Protein AF-A0A125PIM2-F1 (afdb_monomer_lite)

Structure (mmCIF, N/CA/C/O backbone):
data_AF-A0A125PIM2-F1
#
_entry.id   AF-A0A125PIM2-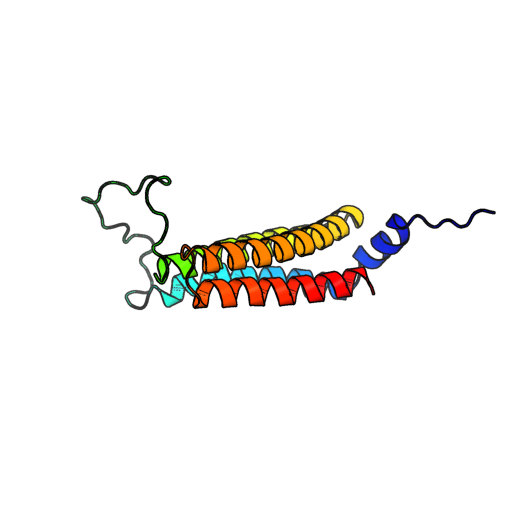F1
#
loop_
_atom_site.group_PDB
_atom_site.id
_atom_site.type_symbol
_atom_site.label_atom_id
_atom_site.label_alt_id
_atom_site.label_comp_id
_atom_site.label_asym_id
_atom_site.label_entity_id
_atom_site.label_seq_id
_atom_site.pdbx_PDB_in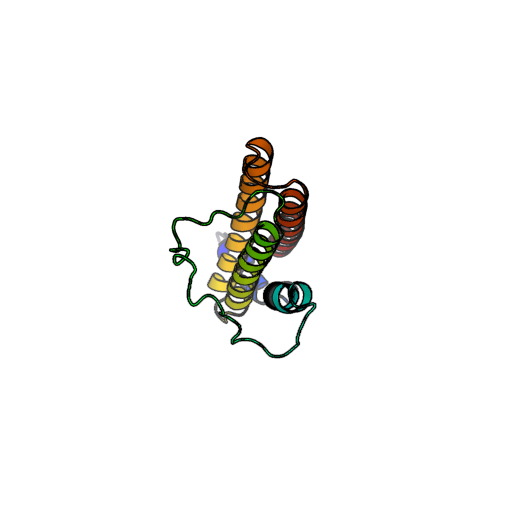s_code
_atom_site.Cartn_x
_atom_site.Cartn_y
_atom_site.Cartn_z
_atom_site.occupancy
_atom_site.B_iso_or_equiv
_atom_site.auth_seq_id
_atom_site.auth_comp_id
_atom_site.auth_asym_id
_atom_site.auth_atom_id
_atom_site.pdbx_PDB_model_num
ATOM 1 N N . MET A 1 1 ? 10.167 14.729 -40.362 1.00 38.62 1 MET A N 1
ATOM 2 C CA . MET A 1 1 ? 10.229 13.385 -39.749 1.00 38.62 1 MET A CA 1
ATOM 3 C C . MET A 1 1 ? 9.690 13.515 -38.336 1.00 38.62 1 MET A C 1
ATOM 5 O O . MET A 1 1 ? 10.303 14.183 -37.517 1.00 38.62 1 MET A O 1
ATOM 9 N N . SER A 1 2 ? 8.475 13.027 -38.103 1.00 40.09 2 SER A N 1
ATOM 10 C CA . SER A 1 2 ? 7.723 13.168 -36.854 1.00 40.09 2 SER A CA 1
ATOM 11 C C . SER A 1 2 ? 8.325 12.292 -35.755 1.00 40.09 2 SER A C 1
ATOM 13 O O . SER A 1 2 ? 7.973 11.123 -35.617 1.00 40.09 2 SER A O 1
ATOM 15 N N . GLY A 1 3 ? 9.247 12.865 -34.983 1.00 48.59 3 GLY A N 1
ATOM 16 C CA . GLY A 1 3 ? 9.760 12.294 -33.741 1.00 48.59 3 GLY A CA 1
ATOM 17 C C . GLY A 1 3 ? 8.752 12.456 -32.608 1.00 48.59 3 GLY A C 1
ATOM 18 O O . GLY A 1 3 ? 8.993 13.207 -31.672 1.00 48.59 3 GLY A O 1
ATOM 19 N N . LEU A 1 4 ? 7.610 11.778 -32.705 1.00 44.03 4 LEU A N 1
ATOM 20 C CA . LEU A 1 4 ? 6.790 11.484 -31.535 1.00 44.03 4 LEU A CA 1
ATOM 21 C C . LEU A 1 4 ? 7.274 10.137 -31.005 1.00 44.03 4 LEU A C 1
ATOM 23 O O . LEU A 1 4 ? 6.742 9.083 -31.354 1.00 44.03 4 LEU A O 1
ATOM 27 N N . SER A 1 5 ? 8.342 10.164 -30.207 1.00 48.66 5 SER A N 1
ATOM 28 C CA . SER A 1 5 ? 8.664 9.045 -29.329 1.00 48.66 5 SER A CA 1
ATOM 29 C C . SER A 1 5 ? 7.418 8.771 -28.491 1.00 48.66 5 SER A C 1
ATOM 31 O O . SER A 1 5 ? 6.954 9.633 -27.746 1.00 48.66 5 SER A O 1
ATOM 33 N N . SER A 1 6 ? 6.814 7.593 -28.672 1.00 44.91 6 SER A N 1
ATOM 34 C CA . SER A 1 6 ? 5.649 7.207 -27.877 1.00 44.91 6 SER A CA 1
ATOM 35 C C . SER A 1 6 ? 5.999 7.367 -26.394 1.00 44.91 6 SER A C 1
ATOM 37 O O . SER A 1 6 ? 7.051 6.866 -25.990 1.00 44.91 6 SER A O 1
ATOM 39 N N . PRO A 1 7 ? 5.147 8.003 -25.570 1.00 51.62 7 PRO A N 1
ATOM 40 C CA . PRO A 1 7 ? 5.365 8.124 -24.125 1.00 51.62 7 PRO A CA 1
ATOM 41 C C . PRO A 1 7 ? 5.696 6.772 -23.482 1.00 51.62 7 PRO A C 1
ATOM 43 O O . PRO A 1 7 ? 6.532 6.672 -22.591 1.00 51.62 7 PRO A O 1
ATOM 46 N N . SER A 1 8 ? 5.118 5.699 -24.025 1.00 50.94 8 SER A N 1
ATOM 47 C CA . SER A 1 8 ? 5.406 4.318 -23.653 1.00 50.94 8 SER A CA 1
ATOM 48 C C . SER A 1 8 ? 6.886 3.940 -23.776 1.00 50.94 8 SER A C 1
ATOM 50 O O . SER A 1 8 ? 7.373 3.201 -22.933 1.00 50.94 8 SER A O 1
ATOM 52 N N . ALA A 1 9 ? 7.625 4.442 -24.770 1.00 46.03 9 ALA A N 1
ATOM 53 C CA . ALA A 1 9 ? 9.034 4.109 -24.987 1.00 46.03 9 ALA A CA 1
ATOM 54 C C . ALA A 1 9 ? 9.969 4.775 -23.961 1.00 46.03 9 ALA A C 1
ATOM 56 O O . ALA A 1 9 ? 10.898 4.123 -23.489 1.00 46.03 9 ALA A O 1
ATOM 57 N N . LEU A 1 10 ? 9.690 6.023 -23.555 1.00 48.03 10 LEU A N 1
ATOM 58 C CA . LEU A 1 10 ? 10.431 6.684 -22.469 1.00 48.03 10 LEU A CA 1
ATOM 59 C C . LEU A 1 10 ? 10.207 5.973 -21.128 1.00 48.03 10 LEU A C 1
ATOM 61 O O . LEU A 1 10 ? 11.153 5.731 -20.387 1.00 48.03 10 LEU A O 1
ATOM 65 N N . ILE A 1 11 ? 8.964 5.578 -20.846 1.00 51.56 11 ILE A N 1
ATOM 66 C CA . ILE A 1 11 ? 8.614 4.915 -19.584 1.00 51.56 11 ILE A CA 1
ATOM 67 C C . ILE A 1 11 ? 9.162 3.467 -19.548 1.00 51.56 11 ILE A C 1
ATOM 69 O O . ILE A 1 11 ? 9.571 2.977 -18.500 1.00 51.56 11 ILE A O 1
ATOM 73 N N . THR A 1 12 ? 9.253 2.793 -20.702 1.00 50.72 12 THR A N 1
ATOM 74 C CA . THR A 1 12 ? 9.821 1.433 -20.829 1.00 50.72 12 THR A CA 1
ATOM 75 C C . THR A 1 12 ? 11.337 1.411 -20.596 1.00 50.72 12 THR A C 1
ATOM 77 O O . THR A 1 12 ? 11.836 0.473 -19.981 1.00 50.72 12 THR A O 1
ATOM 80 N N . ALA A 1 13 ? 12.079 2.437 -21.030 1.00 47.56 13 ALA A N 1
ATOM 81 C CA . ALA A 1 13 ? 13.524 2.525 -20.788 1.00 47.56 13 ALA A CA 1
ATOM 82 C C . ALA A 1 13 ? 13.862 2.677 -19.292 1.00 47.56 13 ALA A C 1
ATOM 84 O O . ALA A 1 13 ? 14.882 2.168 -18.832 1.00 47.56 13 ALA A O 1
ATOM 85 N N . ASN A 1 14 ? 12.975 3.316 -18.525 1.00 53.78 14 ASN A N 1
ATOM 86 C CA . ASN A 1 14 ? 13.153 3.532 -17.092 1.00 53.78 14 ASN A CA 1
ATOM 87 C C . ASN A 1 14 ? 12.740 2.323 -16.232 1.00 53.78 14 ASN A C 1
ATOM 89 O O . ASN A 1 14 ? 13.148 2.197 -15.082 1.00 53.78 14 ASN A O 1
ATOM 93 N N . ALA A 1 15 ? 11.985 1.383 -1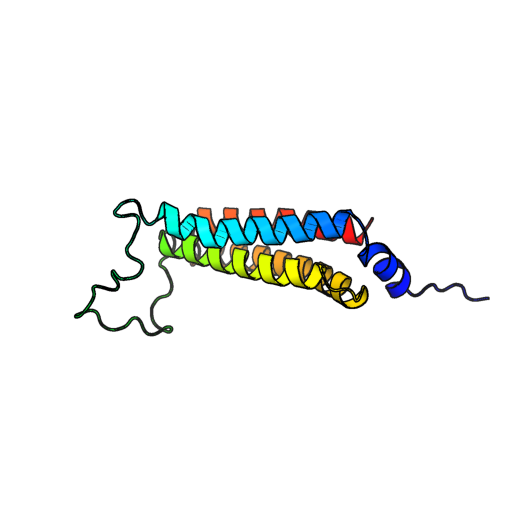6.808 1.00 51.81 15 ALA A N 1
ATOM 94 C CA . ALA A 1 15 ? 11.538 0.152 -16.156 1.00 51.81 15 ALA A CA 1
ATOM 95 C C . ALA A 1 15 ? 12.690 -0.761 -15.680 1.00 51.81 15 ALA A C 1
ATOM 97 O O . ALA A 1 15 ? 12.495 -1.588 -14.795 1.00 51.81 15 ALA A O 1
ATOM 98 N N . ALA A 1 16 ? 13.889 -0.606 -16.255 1.00 54.81 16 ALA A N 1
ATOM 99 C CA . ALA A 1 16 ? 15.101 -1.344 -15.891 1.00 54.81 16 ALA A CA 1
ATOM 100 C C . ALA A 1 16 ? 16.036 -0.556 -14.944 1.00 54.81 16 ALA A C 1
ATOM 102 O O . ALA A 1 16 ? 17.207 -0.908 -14.790 1.00 54.81 16 ALA A O 1
ATOM 103 N N . SER A 1 17 ? 15.547 0.529 -14.334 1.00 67.69 17 SER A N 1
ATOM 104 C CA . SER A 1 17 ? 16.342 1.422 -13.487 1.00 67.69 17 SER A CA 1
ATOM 105 C C . SER A 1 17 ? 16.668 0.819 -12.114 1.00 67.69 17 SER A C 1
ATOM 107 O O . SER A 1 17 ? 15.878 0.088 -11.508 1.00 67.69 17 SER A O 1
ATOM 109 N N . THR A 1 18 ? 17.838 1.175 -11.571 1.00 81.31 18 THR A N 1
ATOM 110 C CA . THR A 1 18 ? 18.271 0.827 -10.207 1.00 81.31 18 THR A CA 1
ATOM 111 C C . THR A 1 18 ? 17.239 1.242 -9.155 1.00 81.31 18 THR A C 1
ATOM 113 O O . THR A 1 18 ? 17.046 0.524 -8.174 1.00 81.31 18 THR A O 1
ATOM 116 N N . SER A 1 19 ? 16.538 2.362 -9.368 1.00 82.81 19 SER A N 1
ATOM 117 C CA . SER A 1 19 ? 15.505 2.861 -8.452 1.00 82.81 19 SER A CA 1
ATOM 118 C C . SER A 1 19 ? 14.338 1.882 -8.309 1.00 82.81 19 SER A C 1
ATOM 120 O O . SER A 1 19 ? 13.911 1.615 -7.189 1.00 82.81 19 SER A O 1
ATOM 122 N N . ILE A 1 20 ? 13.883 1.273 -9.409 1.00 84.81 20 ILE A N 1
ATOM 123 C CA . ILE A 1 20 ? 12.806 0.272 -9.406 1.00 84.81 20 ILE A CA 1
ATOM 124 C C . ILE A 1 20 ? 13.250 -1.008 -8.707 1.00 84.81 20 ILE A C 1
ATOM 126 O O . ILE A 1 20 ? 12.488 -1.576 -7.929 1.00 84.81 20 ILE A O 1
ATOM 130 N N . ASN A 1 21 ? 14.492 -1.443 -8.923 1.00 85.00 21 ASN A N 1
ATOM 131 C CA . ASN A 1 21 ? 15.026 -2.620 -8.238 1.00 85.00 21 ASN A CA 1
ATOM 132 C C . ASN A 1 21 ? 15.092 -2.420 -6.719 1.00 85.00 21 ASN A C 1
ATOM 134 O O . ASN A 1 21 ? 14.663 -3.294 -5.964 1.00 85.00 21 ASN A O 1
ATOM 138 N N . VAL A 1 22 ? 15.584 -1.263 -6.263 1.00 87.19 22 VAL A N 1
ATOM 139 C CA . VAL A 1 22 ? 15.604 -0.917 -4.832 1.00 87.19 22 VAL A CA 1
ATOM 140 C C . VAL A 1 22 ? 14.182 -0.817 -4.287 1.00 87.19 22 VAL A C 1
ATOM 142 O O . VAL A 1 22 ? 13.892 -1.373 -3.229 1.00 87.19 22 VAL A O 1
ATOM 145 N N . TYR A 1 23 ? 13.282 -0.173 -5.029 1.00 90.06 23 TYR A N 1
ATOM 146 C CA . TYR A 1 23 ? 11.885 -0.014 -4.644 1.00 90.06 23 TYR A CA 1
ATOM 147 C C . TYR A 1 23 ? 11.155 -1.350 -4.489 1.00 90.06 23 TYR A C 1
ATOM 149 O O . TYR A 1 23 ? 10.513 -1.601 -3.471 1.00 90.06 23 TYR A O 1
ATOM 157 N N . SER A 1 24 ? 11.317 -2.240 -5.466 1.00 90.38 24 SER A N 1
ATOM 158 C CA . SER A 1 24 ? 10.773 -3.596 -5.458 1.00 90.38 24 SER A CA 1
ATOM 159 C C . SER A 1 24 ? 11.272 -4.398 -4.254 1.00 90.38 24 SER A C 1
ATOM 161 O O . SER A 1 24 ? 10.477 -5.024 -3.550 1.00 90.38 24 SER A O 1
ATOM 163 N N . ILE A 1 25 ? 12.580 -4.358 -3.976 1.00 89.69 25 ILE A N 1
ATOM 164 C CA . ILE A 1 25 ? 13.161 -5.059 -2.824 1.00 89.69 25 ILE A CA 1
ATOM 165 C C . ILE A 1 25 ? 12.632 -4.472 -1.516 1.00 89.69 25 ILE A C 1
ATOM 167 O O . ILE A 1 25 ? 12.287 -5.233 -0.615 1.00 89.69 25 ILE A O 1
ATOM 171 N N . ALA A 1 26 ? 12.524 -3.145 -1.413 1.00 90.19 26 ALA A N 1
ATOM 172 C CA . ALA A 1 26 ? 11.972 -2.484 -0.236 1.00 90.19 26 ALA A CA 1
ATOM 173 C C . ALA A 1 26 ? 10.515 -2.903 0.013 1.00 90.19 26 ALA A C 1
ATOM 175 O O . ALA A 1 26 ? 10.177 -3.269 1.136 1.00 90.19 26 ALA A O 1
ATOM 176 N N . LYS A 1 27 ? 9.680 -2.938 -1.032 1.00 91.56 27 LYS A N 1
ATOM 177 C CA . LYS A 1 27 ? 8.292 -3.423 -0.978 1.00 91.56 27 LYS A CA 1
ATOM 178 C C . LYS A 1 27 ? 8.205 -4.875 -0.502 1.00 91.56 27 LYS A C 1
ATOM 180 O O . LYS A 1 27 ? 7.471 -5.173 0.436 1.00 91.56 27 LYS A O 1
ATOM 185 N N . ILE A 1 28 ? 9.002 -5.773 -1.087 1.00 90.50 28 ILE A N 1
ATOM 186 C CA . ILE A 1 28 ? 9.038 -7.185 -0.676 1.00 90.50 28 ILE A CA 1
ATOM 187 C C . ILE A 1 28 ? 9.515 -7.313 0.775 1.00 90.50 28 ILE A C 1
ATOM 189 O O . ILE A 1 28 ? 8.902 -8.033 1.558 1.00 90.50 28 ILE A O 1
ATOM 193 N N . GLY A 1 29 ? 10.585 -6.613 1.153 1.00 88.12 29 GLY A N 1
ATOM 194 C CA . GLY A 1 29 ? 11.153 -6.664 2.500 1.00 88.12 29 GLY A CA 1
ATOM 195 C C . GLY A 1 29 ? 10.193 -6.139 3.567 1.00 88.12 29 GLY A C 1
ATOM 196 O O . GLY A 1 29 ? 9.980 -6.805 4.580 1.00 88.12 29 GLY A O 1
ATOM 197 N N . LEU A 1 30 ? 9.568 -4.984 3.323 1.00 86.88 30 LEU A N 1
ATOM 198 C CA . LEU A 1 30 ? 8.583 -4.392 4.228 1.00 86.88 30 LEU A CA 1
ATOM 199 C C . LEU A 1 30 ? 7.309 -5.233 4.309 1.00 86.88 30 LEU A C 1
ATOM 201 O O . LEU A 1 30 ? 6.794 -5.440 5.406 1.00 86.88 30 LEU A O 1
ATOM 205 N N . GLY A 1 31 ? 6.842 -5.796 3.194 1.00 85.81 31 GLY A N 1
ATOM 206 C CA . GLY A 1 31 ? 5.711 -6.714 3.219 1.00 85.81 31 GLY A CA 1
ATOM 207 C C . GLY A 1 31 ? 6.032 -8.023 3.951 1.00 85.81 31 GLY A C 1
ATOM 208 O O . GLY A 1 31 ? 5.242 -8.486 4.769 1.00 85.81 31 GLY A O 1
ATOM 209 N N . LEU A 1 32 ? 7.223 -8.601 3.778 1.00 86.25 32 LEU A N 1
ATOM 210 C CA . LEU A 1 32 ? 7.631 -9.772 4.565 1.00 86.25 32 LEU A CA 1
ATOM 211 C C . LEU A 1 32 ? 7.692 -9.443 6.060 1.00 86.25 32 LEU A C 1
ATOM 213 O O . LEU A 1 32 ? 7.181 -10.211 6.875 1.00 86.25 32 LEU A O 1
ATOM 217 N N . ALA A 1 33 ? 8.239 -8.282 6.425 1.00 83.25 33 ALA A N 1
ATOM 218 C CA . ALA A 1 33 ? 8.223 -7.811 7.804 1.00 83.25 33 ALA A CA 1
ATOM 219 C C . ALA A 1 33 ? 6.783 -7.655 8.328 1.00 83.25 33 ALA A C 1
ATOM 221 O O . ALA A 1 33 ? 6.472 -8.159 9.404 1.00 83.25 33 ALA A O 1
ATOM 222 N N . GLY A 1 34 ? 5.877 -7.052 7.557 1.00 80.38 34 GLY A N 1
ATOM 223 C CA . GLY A 1 34 ? 4.469 -6.887 7.928 1.00 80.38 34 GLY A CA 1
ATOM 224 C C . GLY A 1 34 ? 3.688 -8.203 8.048 1.00 80.38 34 GLY A C 1
ATOM 225 O O . GLY A 1 34 ? 2.798 -8.311 8.886 1.00 80.38 34 GLY A O 1
ATOM 226 N N . LEU A 1 35 ? 4.032 -9.244 7.286 1.00 81.62 35 LEU A N 1
ATOM 227 C CA . LEU A 1 35 ? 3.427 -10.571 7.459 1.00 81.62 35 LEU A CA 1
ATOM 228 C C . LEU A 1 35 ? 3.956 -11.301 8.699 1.00 81.62 35 LEU A C 1
ATOM 230 O O . LEU A 1 35 ? 3.203 -12.016 9.364 1.00 81.62 35 LEU A O 1
ATOM 234 N N . LEU A 1 36 ? 5.244 -11.133 9.002 1.00 76.56 36 LEU A N 1
ATOM 235 C CA . LEU A 1 36 ? 5.926 -11.876 10.058 1.00 76.56 36 LEU A CA 1
ATOM 236 C C . LEU A 1 36 ? 5.777 -11.217 11.433 1.00 76.56 36 LEU A C 1
ATOM 238 O O . LEU A 1 36 ? 5.482 -11.909 12.404 1.00 76.56 36 LEU A O 1
ATOM 242 N N . ILE A 1 37 ? 5.923 -9.894 11.538 1.00 71.88 37 ILE A N 1
ATOM 243 C CA . ILE A 1 37 ? 5.936 -9.166 12.818 1.00 71.88 37 ILE A CA 1
ATOM 244 C C . ILE A 1 37 ? 4.661 -9.405 13.638 1.00 71.88 37 ILE A C 1
ATOM 246 O O . ILE A 1 37 ? 4.804 -9.793 14.799 1.00 71.88 37 ILE A O 1
ATOM 250 N N . PRO A 1 38 ? 3.432 -9.283 13.090 1.00 63.94 38 PRO A N 1
ATOM 251 C CA . PRO A 1 38 ? 2.220 -9.555 13.856 1.00 63.94 38 PRO A CA 1
ATOM 252 C C . PRO A 1 38 ? 2.172 -10.981 14.409 1.00 63.94 38 PRO A C 1
ATOM 254 O O . PRO A 1 38 ? 1.608 -11.192 15.472 1.00 63.94 38 PRO A O 1
ATOM 257 N N . ALA A 1 39 ? 2.777 -11.965 13.733 1.00 61.22 39 ALA A N 1
ATOM 258 C CA . ALA A 1 39 ? 2.831 -13.341 14.230 1.00 61.22 39 ALA A CA 1
ATOM 259 C C . ALA A 1 39 ? 3.759 -13.503 15.451 1.00 61.22 39 ALA A C 1
ATOM 261 O O . ALA A 1 39 ? 3.545 -14.406 16.260 1.00 61.22 39 ALA A O 1
ATOM 262 N N . PHE A 1 40 ? 4.755 -12.627 15.617 1.00 57.75 40 PHE A N 1
ATOM 263 C CA . PHE A 1 40 ? 5.674 -12.641 16.759 1.00 57.75 40 PHE A CA 1
ATOM 264 C C . PHE A 1 40 ? 5.246 -11.692 17.886 1.00 57.75 40 PHE A C 1
ATOM 266 O O . PHE A 1 40 ? 5.462 -12.011 19.052 1.00 57.75 40 PHE A O 1
ATOM 273 N N . THR A 1 41 ? 4.595 -10.567 17.579 1.00 55.06 41 THR A N 1
ATOM 274 C CA . THR A 1 41 ? 4.163 -9.583 18.589 1.00 55.06 41 THR A CA 1
ATOM 275 C C . THR A 1 41 ? 2.845 -9.942 19.271 1.00 55.06 41 THR A C 1
ATOM 277 O O . THR A 1 41 ? 2.643 -9.559 20.419 1.00 55.06 41 THR A O 1
ATOM 280 N N . THR A 1 42 ? 1.965 -10.727 18.634 1.00 51.09 42 THR A N 1
ATOM 281 C CA . THR A 1 42 ? 0.758 -11.264 19.297 1.00 51.09 42 THR A CA 1
ATOM 282 C C . THR A 1 42 ? 1.029 -12.536 20.105 1.00 51.09 42 THR A C 1
ATOM 284 O O . THR A 1 42 ? 0.117 -13.073 20.731 1.00 51.09 42 THR A O 1
ATOM 287 N N . THR A 1 43 ? 2.268 -13.038 20.094 1.00 45.91 43 THR A N 1
ATOM 288 C CA . THR A 1 43 ? 2.653 -14.337 20.665 1.00 45.91 43 THR A CA 1
ATOM 289 C C . THR A 1 43 ? 3.613 -14.152 21.841 1.00 45.91 43 THR A C 1
ATOM 291 O O . THR A 1 43 ? 4.667 -14.773 21.917 1.00 45.91 43 THR A O 1
ATOM 294 N N . THR A 1 44 ? 3.251 -13.313 22.814 1.00 43.69 44 THR A N 1
ATOM 295 C CA . THR A 1 44 ? 4.029 -13.146 24.063 1.00 43.69 44 THR A CA 1
ATOM 296 C C . THR A 1 44 ? 3.853 -14.320 25.042 1.00 43.69 44 THR A C 1
ATOM 298 O O . T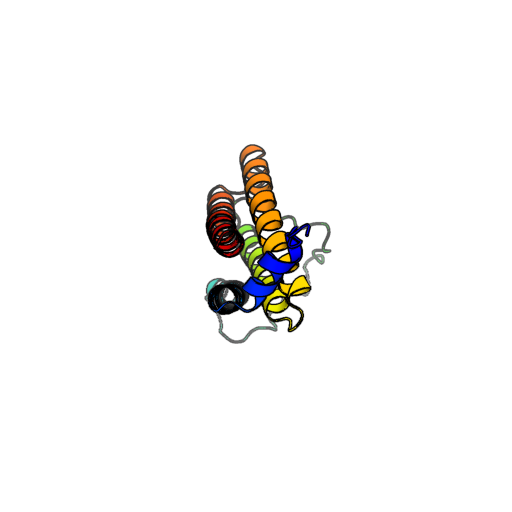HR A 1 44 ? 4.312 -14.269 26.178 1.00 43.69 44 THR A O 1
ATOM 301 N N . SER A 1 45 ? 3.216 -15.421 24.630 1.00 41.44 45 SER A N 1
ATOM 302 C CA . SER A 1 45 ? 3.231 -16.672 25.391 1.00 41.44 45 SER A CA 1
ATOM 303 C C . SER A 1 45 ? 3.331 -17.883 24.458 1.00 41.44 45 SER A C 1
ATOM 305 O O . SER A 1 45 ? 2.371 -18.290 23.814 1.00 41.44 45 SER A O 1
ATOM 307 N N . THR A 1 46 ? 4.516 -18.496 24.449 1.00 43.84 46 THR A N 1
ATOM 308 C CA . THR A 1 46 ? 4.907 -19.768 23.803 1.00 43.84 46 THR A CA 1
ATOM 309 C C . THR A 1 46 ? 5.350 -19.701 22.322 1.00 43.84 46 THR A C 1
ATOM 311 O O . THR A 1 46 ? 4.526 -19.522 21.430 1.00 43.84 46 THR A O 1
ATOM 314 N N . PRO A 1 47 ? 6.649 -19.933 22.021 1.00 41.19 47 PRO A N 1
ATOM 315 C CA . PRO A 1 47 ? 7.220 -19.752 20.680 1.00 41.19 47 PRO A CA 1
ATOM 316 C C . PRO A 1 47 ? 6.917 -20.881 19.674 1.00 41.19 47 PRO A C 1
ATOM 318 O O . PRO A 1 47 ? 7.359 -20.807 18.535 1.00 41.19 47 PRO A O 1
ATOM 321 N N . PHE A 1 48 ? 6.149 -21.917 20.033 1.00 43.78 48 PHE A N 1
ATOM 322 C CA . PHE A 1 48 ? 5.848 -23.038 19.129 1.00 43.78 48 PHE A CA 1
ATOM 323 C C . PHE A 1 48 ? 4.439 -23.601 19.340 1.00 43.78 48 PHE A C 1
ATOM 325 O O . PHE A 1 48 ? 4.265 -24.740 19.767 1.00 43.78 48 PHE A O 1
ATOM 332 N N . LYS A 1 49 ? 3.403 -22.820 19.014 1.00 39.06 49 LYS A N 1
ATOM 333 C CA . LYS A 1 49 ? 2.055 -23.366 18.792 1.00 39.06 49 LYS A CA 1
ATOM 334 C C . LYS A 1 49 ? 1.386 -22.743 17.568 1.00 39.06 49 LYS A C 1
ATOM 336 O O . LYS A 1 49 ? 0.362 -22.082 17.675 1.00 39.06 49 LYS A O 1
ATOM 341 N N . PHE A 1 50 ? 1.843 -23.140 16.381 1.00 46.50 50 PHE A N 1
ATOM 342 C CA . PHE A 1 50 ? 0.980 -23.160 15.187 1.00 46.50 50 PHE A CA 1
ATOM 343 C C . PHE A 1 50 ? -0.237 -24.113 15.340 1.00 46.50 50 PHE A C 1
ATOM 345 O O . PHE A 1 50 ? -1.071 -24.209 14.443 1.00 46.50 50 PHE A O 1
ATOM 352 N N . ALA A 1 51 ? -0.379 -24.793 16.488 1.00 42.66 51 ALA A N 1
ATOM 353 C CA . ALA A 1 51 ? -1.420 -25.777 16.780 1.00 42.66 51 ALA A CA 1
ATOM 354 C C . ALA A 1 51 ? -2.213 -25.509 18.080 1.00 42.66 51 ALA A C 1
ATOM 356 O O . ALA A 1 51 ? -2.775 -26.434 18.655 1.00 42.66 51 ALA A O 1
ATOM 357 N N . ALA A 1 52 ? -2.324 -24.258 18.542 1.00 44.12 52 ALA A N 1
ATOM 358 C CA . ALA A 1 52 ? -3.333 -23.885 19.543 1.00 44.12 52 ALA A CA 1
ATOM 359 C C . ALA A 1 52 ? -4.575 -23.272 18.882 1.00 44.12 52 ALA A C 1
ATOM 361 O O . ALA A 1 52 ? -5.132 -22.287 19.353 1.00 44.12 52 ALA A O 1
ATOM 362 N N . ARG A 1 53 ? -5.083 -23.926 17.830 1.00 47.72 53 ARG A N 1
ATOM 363 C CA . ARG A 1 53 ? -6.498 -23.833 17.433 1.00 47.72 53 ARG A CA 1
ATOM 364 C C . ARG A 1 53 ? -7.342 -24.607 18.465 1.00 47.72 53 ARG A C 1
ATOM 366 O O . ARG A 1 53 ? -8.099 -25.513 18.145 1.00 47.72 53 ARG A O 1
ATOM 373 N N . GLY A 1 54 ? -7.127 -24.297 19.741 1.00 42.69 54 GLY A N 1
ATOM 374 C CA . GLY A 1 54 ? -7.809 -24.869 20.888 1.00 42.69 54 GLY A CA 1
ATOM 375 C C . GLY A 1 54 ? -9.123 -24.148 21.111 1.00 42.69 54 GLY A C 1
ATOM 376 O O . GLY A 1 54 ? -9.274 -23.444 22.098 1.00 42.69 54 GLY A O 1
ATOM 377 N N . GLN A 1 55 ? -10.072 -24.327 20.196 1.00 41.22 55 GLN A N 1
ATOM 378 C CA . GLN A 1 55 ? -11.482 -24.107 20.492 1.00 41.22 55 GLN A CA 1
ATOM 379 C C . GLN A 1 55 ? -12.294 -25.249 19.881 1.00 41.22 55 GLN A C 1
ATOM 381 O O . GLN A 1 55 ? -12.988 -25.097 18.884 1.00 41.22 55 GLN A O 1
ATOM 386 N N . PHE A 1 56 ? -12.252 -26.405 20.548 1.00 47.34 56 PHE A N 1
ATOM 387 C CA . PHE A 1 56 ? -13.222 -27.491 20.361 1.00 47.34 56 PHE A CA 1
ATOM 388 C C . PHE A 1 56 ? -14.654 -27.117 20.813 1.00 47.34 56 PHE A C 1
ATOM 390 O O . PHE A 1 56 ? -15.533 -27.970 20.792 1.00 47.34 56 PHE A O 1
ATOM 397 N N . LYS A 1 57 ? -14.920 -25.855 21.189 1.00 46.09 57 LYS A N 1
ATOM 398 C CA . LYS A 1 57 ? -16.259 -25.300 21.459 1.00 46.09 57 LYS A CA 1
ATOM 399 C C . LYS A 1 57 ? -16.333 -23.784 21.214 1.00 46.09 57 LYS A C 1
ATOM 401 O O . LYS A 1 57 ? -16.736 -23.034 22.094 1.00 46.09 57 LYS A O 1
ATOM 406 N N . ALA A 1 58 ? -15.954 -23.314 20.032 1.00 49.12 58 ALA A N 1
ATOM 407 C CA . ALA A 1 58 ? -16.395 -21.997 19.584 1.00 49.12 58 ALA A CA 1
ATOM 408 C C . ALA A 1 58 ? -17.053 -22.156 18.226 1.00 49.12 58 ALA A C 1
ATOM 410 O O . ALA A 1 58 ? -16.482 -22.761 17.317 1.00 49.12 58 ALA A O 1
ATOM 411 N N . SER A 1 59 ? -18.283 -21.663 18.118 1.00 44.81 59 SER A N 1
ATOM 412 C CA . SER A 1 59 ? -18.965 -21.445 16.850 1.00 44.81 59 SER A CA 1
ATOM 413 C C . SER A 1 59 ? -17.960 -20.877 15.856 1.00 44.81 59 SER A C 1
ATOM 415 O O . SER A 1 59 ? -17.390 -19.814 16.102 1.00 44.81 59 SER A O 1
ATOM 417 N N . LYS A 1 60 ? -17.689 -21.635 14.790 1.00 43.78 60 LYS A N 1
ATOM 418 C CA . LYS A 1 60 ? -16.770 -21.258 13.715 1.00 43.78 60 LYS A CA 1
ATOM 419 C C . LYS A 1 60 ? -17.004 -19.780 13.378 1.00 43.78 60 LYS A C 1
ATOM 421 O O . LYS A 1 60 ? -18.133 -19.468 12.998 1.00 43.78 60 LYS A O 1
ATOM 426 N N . PRO A 1 61 ? -16.008 -18.881 13.467 1.00 47.28 61 PRO A N 1
ATOM 427 C CA . PRO A 1 61 ? -16.128 -17.621 12.769 1.00 47.28 61 PRO A CA 1
ATOM 428 C C . PRO A 1 61 ? -16.048 -17.988 11.289 1.00 47.28 61 PRO A C 1
ATOM 430 O O . PRO A 1 61 ? -14.980 -18.221 10.724 1.00 47.28 61 PRO A O 1
ATOM 433 N N . THR A 1 62 ? -17.212 -18.183 10.678 1.00 48.25 62 THR A N 1
ATOM 434 C CA . THR A 1 62 ? -17.352 -18.139 9.230 1.00 48.25 62 THR A CA 1
ATOM 435 C C . THR A 1 62 ? -16.788 -16.804 8.763 1.00 48.25 62 THR A C 1
ATOM 437 O O . THR A 1 62 ? -17.005 -15.787 9.419 1.00 48.25 62 THR A O 1
ATOM 440 N N . ALA A 1 63 ? -16.081 -16.797 7.633 1.00 49.84 63 ALA A N 1
ATOM 441 C CA . ALA A 1 63 ? -15.431 -15.615 7.057 1.00 49.84 63 ALA A CA 1
ATO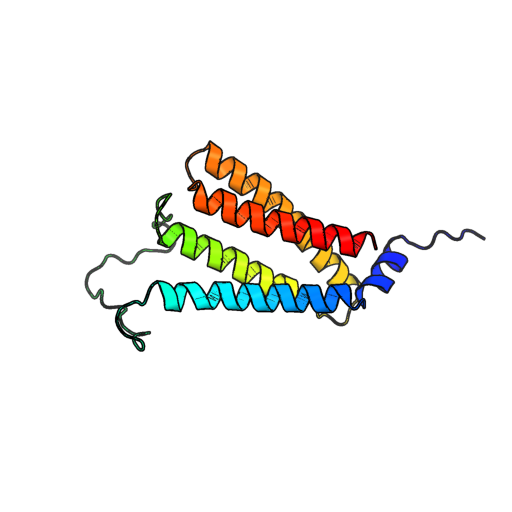M 442 C C . ALA A 1 63 ? -16.354 -14.381 6.881 1.00 49.84 63 ALA A C 1
ATOM 444 O O . ALA A 1 63 ? -15.860 -13.290 6.632 1.00 49.84 63 ALA A O 1
ATOM 445 N N . ASN A 1 64 ? -17.670 -14.543 7.064 1.00 43.91 64 ASN A N 1
ATOM 446 C CA . ASN A 1 64 ? -18.699 -13.517 6.913 1.00 43.91 64 ASN A CA 1
ATOM 447 C C . ASN A 1 64 ? -19.161 -12.826 8.216 1.00 43.91 64 ASN A C 1
ATOM 449 O O . ASN A 1 64 ? -20.045 -11.983 8.134 1.00 43.91 64 ASN A O 1
ATOM 453 N N . THR A 1 65 ? -18.643 -13.160 9.409 1.00 46.50 65 THR A N 1
ATOM 454 C CA . THR A 1 65 ? -19.201 -12.626 10.682 1.00 46.50 65 THR A CA 1
ATOM 455 C C . THR A 1 65 ? -18.198 -11.963 11.629 1.00 46.50 65 THR A C 1
ATOM 457 O O . THR A 1 65 ? -18.544 -11.696 12.774 1.00 46.50 65 THR A O 1
ATOM 460 N N . ALA A 1 66 ? -16.962 -11.698 11.203 1.00 56.16 66 ALA A N 1
ATOM 461 C CA . ALA A 1 66 ? -15.944 -11.102 12.072 1.00 56.16 66 ALA A CA 1
ATOM 462 C C . ALA A 1 66 ? -15.239 -9.931 11.384 1.00 56.16 66 ALA A C 1
ATOM 464 O O . ALA A 1 66 ? -14.059 -10.013 11.050 1.00 56.16 66 ALA A O 1
ATOM 465 N N . THR A 1 67 ? -15.962 -8.833 11.170 1.00 60.22 67 THR A N 1
ATOM 466 C CA . THR A 1 67 ? -15.307 -7.537 10.966 1.00 60.22 67 THR A CA 1
ATOM 467 C C . THR A 1 67 ? -14.577 -7.201 12.270 1.00 60.22 67 THR A C 1
ATOM 469 O O . THR A 1 67 ? -15.226 -7.207 13.322 1.00 60.22 67 THR A O 1
ATOM 472 N N . PRO A 1 68 ? -13.249 -6.978 12.264 1.00 65.44 68 PRO A N 1
ATOM 473 C CA . PRO A 1 68 ? -12.544 -6.562 13.467 1.00 65.44 68 PRO A CA 1
ATOM 474 C C . PRO A 1 68 ? -13.188 -5.294 14.023 1.00 65.44 68 PRO A C 1
ATOM 476 O O . PRO A 1 68 ? -13.506 -4.381 13.265 1.00 65.44 68 PRO A O 1
ATOM 479 N N . ALA A 1 69 ? -13.392 -5.236 15.338 1.00 75.56 69 ALA A N 1
ATOM 480 C CA . ALA A 1 69 ? -13.865 -4.007 15.959 1.00 75.56 69 ALA A CA 1
ATOM 481 C C . ALA A 1 69 ? -12.810 -2.902 15.777 1.00 75.56 69 ALA A C 1
ATOM 483 O O . ALA A 1 69 ? -11.612 -3.170 15.922 1.00 75.56 69 ALA A O 1
ATOM 484 N N . SER A 1 70 ? -13.253 -1.678 15.487 1.00 74.88 70 SER A N 1
ATOM 485 C CA . SER A 1 70 ? -12.376 -0.504 15.434 1.00 74.88 70 SER A CA 1
ATOM 486 C C . SER A 1 70 ? -11.621 -0.341 16.762 1.00 74.88 70 SER A C 1
ATOM 488 O O . SER A 1 70 ? -12.189 -0.515 17.842 1.00 74.88 70 SER A O 1
ATOM 490 N N . GLY A 1 71 ? -10.317 -0.091 16.680 1.00 73.31 71 GLY A N 1
ATOM 491 C CA . GLY A 1 71 ? -9.379 0.021 17.799 1.00 73.31 71 GLY A CA 1
ATOM 492 C C . GLY A 1 71 ? -8.859 -1.319 18.327 1.00 73.31 71 GLY A C 1
ATOM 493 O O . GLY A 1 71 ? -8.051 -1.346 19.255 1.00 73.31 71 GLY A O 1
ATOM 494 N N . SER A 1 72 ? -9.305 -2.451 17.771 1.00 76.94 72 SER A N 1
ATOM 495 C CA . SER A 1 72 ? -8.857 -3.768 18.233 1.00 76.94 72 SER A CA 1
ATOM 496 C C . SER A 1 72 ? -7.465 -4.131 17.695 1.00 76.94 72 SER A C 1
ATOM 498 O O . SER A 1 72 ? -7.142 -3.826 16.546 1.00 76.94 72 SER A O 1
ATOM 500 N N . PRO A 1 73 ? -6.657 -4.911 18.439 1.00 74.75 73 PRO A N 1
ATOM 501 C CA . PRO A 1 73 ? -5.410 -5.473 17.906 1.00 74.75 73 PRO A CA 1
ATOM 502 C C . PRO A 1 73 ? -5.612 -6.317 16.635 1.00 74.75 73 PRO A C 1
ATOM 504 O O . PRO A 1 73 ? -4.703 -6.458 15.821 1.00 74.75 73 PRO A O 1
ATOM 507 N N . SER A 1 74 ? -6.807 -6.891 16.451 1.00 78.62 74 SER A N 1
ATOM 508 C CA . SER A 1 74 ? -7.176 -7.629 15.239 1.00 78.62 74 SER A CA 1
ATOM 509 C C . SER A 1 74 ? -7.375 -6.739 14.011 1.00 78.62 74 SER A C 1
ATOM 511 O O . SER A 1 74 ? -7.108 -7.201 12.905 1.00 78.62 74 SER A O 1
ATOM 513 N N . GLU A 1 75 ? -7.822 -5.494 14.186 1.00 81.38 75 GLU A N 1
ATOM 514 C CA . GLU A 1 75 ? -7.981 -4.520 13.100 1.00 81.38 75 GLU A CA 1
ATOM 515 C C . GLU A 1 75 ? -6.613 -4.142 12.528 1.00 81.38 75 GLU A C 1
ATOM 517 O O . GLU A 1 75 ? -6.365 -4.334 11.338 1.00 81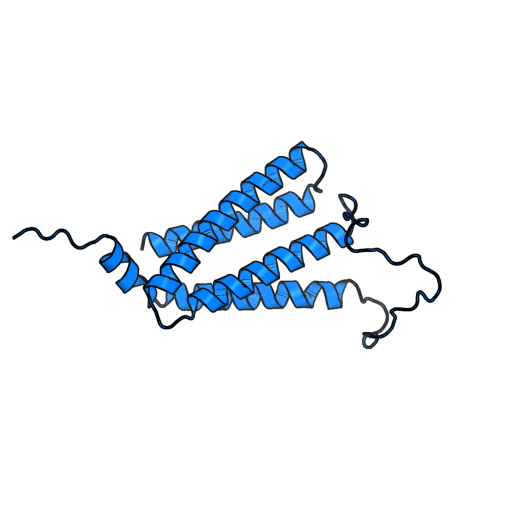.38 75 GLU A O 1
ATOM 522 N N . SER A 1 76 ? -5.693 -3.702 13.390 1.00 77.50 76 SER A N 1
ATOM 523 C CA . SER A 1 76 ? -4.346 -3.302 12.979 1.00 77.50 76 SER A CA 1
ATOM 524 C C . SER A 1 76 ? -3.547 -4.480 12.419 1.00 77.50 76 SER A C 1
ATOM 526 O O . SER A 1 76 ? -2.892 -4.345 11.387 1.00 77.50 76 SER A O 1
ATOM 528 N N . ALA A 1 77 ? -3.654 -5.672 13.017 1.00 79.88 77 ALA A N 1
ATOM 529 C CA . ALA A 1 77 ? -3.006 -6.871 12.487 1.00 79.88 77 ALA A CA 1
ATOM 530 C C . ALA A 1 77 ? -3.549 -7.279 11.106 1.00 79.88 77 ALA A C 1
ATOM 532 O O . ALA A 1 77 ? -2.776 -7.725 10.254 1.00 79.88 77 ALA A O 1
ATOM 533 N N . LEU A 1 78 ? -4.860 -7.143 10.867 1.00 82.75 78 LEU A N 1
ATOM 534 C CA . LEU A 1 78 ? -5.449 -7.408 9.554 1.00 82.75 78 LEU A CA 1
ATOM 535 C C . LEU A 1 78 ? -5.001 -6.359 8.530 1.00 82.75 78 LEU A C 1
ATOM 537 O O . LEU A 1 78 ? -4.565 -6.736 7.443 1.00 82.75 78 LEU A O 1
ATOM 541 N N . ALA A 1 79 ? -5.044 -5.076 8.891 1.00 83.81 79 ALA A N 1
ATOM 542 C CA . ALA A 1 79 ? -4.602 -3.978 8.037 1.00 83.81 79 ALA A CA 1
ATOM 543 C C . ALA A 1 79 ? -3.135 -4.152 7.614 1.00 83.81 79 ALA A C 1
ATOM 545 O O . ALA A 1 79 ? -2.832 -4.139 6.422 1.00 83.81 79 ALA A O 1
ATOM 546 N N . VAL A 1 80 ? -2.241 -4.431 8.570 1.00 84.50 80 VAL A N 1
ATOM 547 C CA . VAL A 1 80 ? -0.817 -4.677 8.296 1.00 84.50 80 VAL A CA 1
ATOM 548 C C . VAL A 1 80 ? -0.632 -5.867 7.353 1.00 84.50 80 VAL A C 1
ATOM 550 O O . VAL A 1 80 ? 0.148 -5.769 6.411 1.00 84.50 80 VAL A O 1
ATOM 553 N N . ARG A 1 81 ? -1.361 -6.977 7.543 1.00 85.19 81 ARG A N 1
ATOM 554 C CA . ARG A 1 81 ? -1.254 -8.155 6.660 1.00 85.19 81 ARG A CA 1
ATOM 555 C C . ARG A 1 81 ? -1.734 -7.882 5.238 1.00 85.19 81 ARG A C 1
ATOM 557 O O . ARG A 1 81 ? -1.131 -8.397 4.300 1.00 85.19 81 ARG A O 1
ATOM 564 N N . LEU A 1 82 ? -2.808 -7.111 5.074 1.00 87.62 82 LEU A N 1
ATOM 565 C CA . LEU A 1 82 ? -3.350 -6.774 3.757 1.00 87.62 82 LEU A CA 1
ATOM 566 C C . LEU A 1 82 ? -2.409 -5.837 2.992 1.00 87.62 82 LEU A C 1
ATOM 568 O O . LEU A 1 82 ? -2.071 -6.137 1.846 1.00 87.62 82 LEU A O 1
ATOM 572 N N . VAL A 1 83 ? -1.913 -4.781 3.647 1.00 88.81 83 VAL A N 1
ATOM 573 C CA . VAL A 1 83 ? -0.902 -3.873 3.072 1.00 88.81 83 VAL A CA 1
ATOM 574 C C . VAL A 1 83 ? 0.365 -4.650 2.712 1.00 88.81 83 VAL A C 1
ATOM 576 O O . VAL A 1 83 ? 0.873 -4.539 1.599 1.00 88.81 83 VAL A O 1
ATOM 579 N N . ALA A 1 84 ? 0.825 -5.523 3.608 1.00 87.69 84 ALA A N 1
ATOM 580 C CA . ALA A 1 84 ? 2.005 -6.350 3.400 1.00 87.69 84 ALA A CA 1
ATOM 581 C C . ALA A 1 84 ? 1.878 -7.330 2.223 1.00 87.69 84 ALA A C 1
ATOM 583 O O . ALA A 1 84 ? 2.801 -7.461 1.418 1.00 87.69 84 ALA A O 1
ATOM 584 N N . ALA A 1 85 ? 0.739 -8.019 2.105 1.00 89.19 85 ALA A N 1
ATOM 585 C CA . ALA A 1 85 ? 0.480 -8.931 0.995 1.00 89.19 85 ALA A CA 1
ATOM 586 C C . ALA A 1 85 ? 0.454 -8.185 -0.347 1.00 89.19 85 ALA A C 1
ATOM 588 O O . ALA A 1 85 ? 1.030 -8.653 -1.333 1.00 89.19 85 ALA A O 1
ATOM 589 N N . ARG A 1 86 ? -0.171 -7.003 -0.366 1.00 90.69 86 ARG A N 1
ATOM 590 C CA . ARG A 1 86 ? -0.204 -6.110 -1.526 1.00 90.69 86 ARG A CA 1
ATOM 591 C C . ARG A 1 86 ? 1.200 -5.641 -1.917 1.00 90.69 86 ARG A C 1
ATOM 593 O O . ARG A 1 86 ? 1.550 -5.730 -3.094 1.00 90.69 86 ARG A O 1
ATOM 600 N N . ASP A 1 87 ? 2.020 -5.223 -0.956 1.00 91.00 87 ASP A N 1
ATOM 601 C CA . ASP A 1 87 ? 3.389 -4.762 -1.212 1.00 91.00 87 ASP A CA 1
ATOM 602 C C . ASP A 1 87 ? 4.294 -5.878 -1.743 1.00 91.00 87 ASP A C 1
ATOM 604 O O . ASP A 1 87 ? 5.053 -5.650 -2.685 1.00 91.00 87 ASP A O 1
ATOM 608 N N . ILE A 1 88 ? 4.171 -7.106 -1.228 1.00 91.56 88 ILE A N 1
ATOM 609 C CA . ILE A 1 88 ? 4.888 -8.262 -1.788 1.00 91.56 88 ILE A CA 1
ATOM 610 C C . ILE A 1 88 ? 4.459 -8.509 -3.236 1.00 91.56 88 ILE A C 1
ATOM 612 O O . ILE A 1 88 ? 5.317 -8.652 -4.105 1.00 91.56 88 ILE A O 1
ATOM 616 N N . ALA A 1 89 ? 3.153 -8.557 -3.512 1.00 92.44 89 ALA A N 1
ATOM 617 C CA . ALA A 1 89 ? 2.646 -8.858 -4.849 1.00 92.44 89 ALA A CA 1
ATOM 618 C C . ALA A 1 89 ? 3.100 -7.817 -5.885 1.00 92.44 89 ALA A C 1
ATOM 620 O O . ALA A 1 89 ? 3.617 -8.176 -6.944 1.00 92.44 89 ALA A O 1
ATOM 621 N N . LEU A 1 90 ? 2.966 -6.528 -5.563 1.00 91.19 90 LEU A N 1
ATOM 622 C CA . LEU A 1 90 ? 3.397 -5.437 -6.438 1.00 91.19 90 LEU A CA 1
ATOM 623 C C . LEU A 1 90 ? 4.922 -5.383 -6.570 1.00 91.19 90 LEU A C 1
ATOM 625 O O . LEU A 1 90 ? 5.430 -5.212 -7.676 1.00 91.19 90 LEU A O 1
ATOM 629 N N . GLY A 1 91 ? 5.656 -5.607 -5.478 1.00 90.19 91 GLY A N 1
ATOM 630 C CA . GLY A 1 91 ? 7.112 -5.693 -5.502 1.00 90.19 91 GLY A CA 1
ATOM 631 C C . GLY A 1 91 ? 7.616 -6.827 -6.396 1.00 90.19 91 GLY A C 1
ATOM 632 O O . GLY A 1 91 ? 8.563 -6.620 -7.151 1.00 90.19 91 GLY A O 1
ATOM 633 N N . LEU A 1 92 ? 6.964 -7.995 -6.381 1.00 91.12 92 LEU A N 1
ATOM 634 C CA . LEU A 1 92 ? 7.284 -9.117 -7.272 1.00 91.12 92 LEU A CA 1
ATOM 635 C C . LEU A 1 92 ? 6.966 -8.807 -8.739 1.00 91.12 92 LEU A C 1
ATOM 637 O O . LEU A 1 92 ? 7.785 -9.111 -9.602 1.00 91.12 92 LEU A O 1
ATOM 641 N N . LEU A 1 93 ? 5.831 -8.160 -9.027 1.00 89.81 93 LEU A N 1
ATOM 642 C CA . LEU A 1 93 ? 5.476 -7.728 -10.387 1.00 89.81 93 LEU A CA 1
ATOM 643 C C . LEU A 1 93 ? 6.484 -6.724 -10.968 1.00 89.81 93 LEU A C 1
ATOM 645 O O . LEU A 1 93 ? 6.744 -6.727 -12.168 1.00 89.81 93 LEU A O 1
ATOM 649 N N . MET A 1 94 ? 7.101 -5.898 -10.121 1.00 89.25 94 MET A N 1
ATOM 650 C CA . MET A 1 94 ? 8.174 -4.982 -10.525 1.00 89.25 94 MET A CA 1
ATOM 651 C C . MET A 1 94 ? 9.516 -5.681 -10.801 1.00 89.25 94 MET A C 1
ATOM 653 O O . MET A 1 94 ? 10.440 -5.030 -11.277 1.00 89.25 94 MET A O 1
ATOM 657 N N . ARG A 1 95 ? 9.636 -6.989 -10.529 1.00 86.81 95 ARG A N 1
ATOM 658 C CA . ARG A 1 95 ? 10.806 -7.813 -10.895 1.00 86.81 95 ARG A CA 1
ATOM 659 C C . ARG A 1 95 ? 10.604 -8.595 -12.190 1.00 86.81 95 ARG A C 1
ATOM 661 O O . ARG A 1 95 ? 11.420 -9.463 -12.500 1.00 86.81 95 ARG A O 1
ATOM 668 N N . ASP A 1 96 ? 9.517 -8.338 -12.914 1.00 84.12 96 ASP A N 1
ATOM 669 C CA . ASP A 1 96 ? 9.296 -8.955 -14.215 1.00 84.12 96 ASP A CA 1
ATOM 670 C C . ASP A 1 96 ? 10.378 -8.516 -15.216 1.00 84.12 96 ASP A C 1
ATOM 672 O O . ASP A 1 96 ? 10.935 -7.422 -15.134 1.00 84.12 96 ASP A O 1
ATOM 676 N N . THR A 1 97 ? 10.681 -9.380 -16.182 1.00 77.50 97 THR A N 1
ATOM 677 C CA . THR A 1 97 ? 11.665 -9.074 -17.236 1.00 77.50 97 THR A CA 1
ATOM 678 C C . THR A 1 97 ? 11.083 -8.194 -18.346 1.00 77.50 97 THR A C 1
ATOM 680 O O . THR A 1 97 ? 11.819 -7.602 -19.135 1.00 77.50 97 THR A O 1
ATOM 683 N N . THR A 1 98 ? 9.757 -8.066 -18.394 1.00 83.00 98 THR A N 1
ATOM 684 C CA . THR A 1 98 ? 9.016 -7.269 -19.363 1.00 83.00 98 THR A CA 1
ATOM 685 C C . THR A 1 98 ? 8.812 -5.860 -18.825 1.00 83.00 98 THR A C 1
ATOM 687 O O . THR A 1 98 ? 7.969 -5.608 -17.963 1.00 83.00 98 THR A O 1
ATOM 690 N N . ALA A 1 99 ? 9.517 -4.896 -19.407 1.00 78.62 99 ALA A N 1
ATOM 691 C CA . ALA A 1 99 ? 9.465 -3.498 -18.989 1.00 78.62 99 ALA A CA 1
ATOM 692 C C . ALA A 1 99 ? 8.037 -2.903 -18.931 1.00 78.62 99 ALA A C 1
ATOM 694 O O . ALA A 1 99 ? 7.709 -2.162 -18.007 1.00 78.62 99 ALA A O 1
ATOM 695 N N . SER A 1 100 ? 7.134 -3.276 -19.846 1.00 80.69 100 SER A N 1
ATOM 696 C CA . SER A 1 100 ? 5.739 -2.809 -19.797 1.00 80.69 100 SER A CA 1
ATOM 697 C C . SER A 1 100 ? 4.948 -3.337 -18.594 1.00 80.69 100 SER A C 1
ATOM 699 O O . SER A 1 100 ? 4.009 -2.677 -18.152 1.00 80.69 100 SER A O 1
ATOM 701 N N . VAL A 1 101 ? 5.289 -4.524 -18.078 1.00 84.88 101 VAL A N 1
ATOM 702 C CA . VAL A 1 101 ? 4.658 -5.103 -16.879 1.00 84.88 101 VAL A CA 1
ATOM 703 C C . VAL A 1 101 ? 5.124 -4.346 -15.643 1.00 84.88 101 VAL A C 1
ATOM 705 O O . VAL A 1 101 ? 4.290 -3.908 -14.855 1.00 84.88 101 VAL A O 1
ATOM 708 N N . VAL A 1 102 ? 6.430 -4.100 -15.536 1.00 85.81 102 VAL A N 1
ATOM 709 C CA . VAL A 1 102 ? 7.042 -3.354 -14.427 1.00 85.81 102 VAL A CA 1
ATOM 710 C C . VAL A 1 102 ? 6.447 -1.950 -14.297 1.00 85.81 102 VAL A C 1
ATOM 712 O O . VAL A 1 102 ? 6.044 -1.535 -13.213 1.00 85.81 102 VAL A O 1
ATOM 715 N N . VAL A 1 103 ? 6.303 -1.238 -15.415 1.00 84.62 103 VAL A N 1
ATOM 716 C CA . VAL A 1 103 ? 5.702 0.105 -15.446 1.00 84.62 103 VAL A CA 1
ATOM 717 C C . VAL A 1 103 ? 4.246 0.088 -14.997 1.00 84.62 103 VAL A C 1
ATOM 719 O O . VAL A 1 103 ? 3.832 0.930 -14.203 1.00 84.62 103 VAL A O 1
ATOM 722 N N . ARG A 1 104 ? 3.454 -0.872 -15.487 1.00 86.94 104 ARG A N 1
ATOM 723 C CA . ARG A 1 104 ? 2.048 -1.008 -15.084 1.00 86.94 104 ARG A CA 1
ATOM 724 C C . ARG A 1 104 ? 1.924 -1.382 -13.615 1.00 86.94 104 ARG A C 1
ATOM 726 O O . ARG A 1 104 ? 1.012 -0.896 -12.961 1.00 86.94 104 ARG A O 1
ATOM 733 N N . ALA A 1 105 ? 2.837 -2.198 -13.092 1.00 89.81 105 ALA A N 1
ATOM 734 C CA . ALA A 1 105 ? 2.894 -2.521 -11.673 1.00 89.81 105 ALA A CA 1
ATOM 735 C C . ALA A 1 105 ? 3.192 -1.273 -10.829 1.00 89.81 105 ALA A C 1
ATOM 737 O O . ALA A 1 105 ? 2.524 -1.049 -9.825 1.00 89.81 105 ALA A O 1
ATOM 738 N N . LEU A 1 106 ? 4.129 -0.424 -11.267 1.00 89.25 106 LEU A N 1
ATOM 739 C CA . LEU A 1 106 ? 4.444 0.848 -10.611 1.00 89.25 106 LEU A CA 1
ATOM 740 C C . LEU A 1 106 ? 3.265 1.830 -10.646 1.00 89.25 106 LEU A C 1
ATOM 742 O O . LEU A 1 106 ? 2.929 2.438 -9.634 1.00 89.25 106 LEU A O 1
ATOM 746 N N . GLN A 1 107 ? 2.588 1.945 -11.788 1.00 90.69 107 GLN A N 1
ATOM 747 C CA . GLN A 1 107 ? 1.374 2.754 -11.910 1.00 90.69 107 GLN A CA 1
ATOM 748 C C . GLN A 1 107 ? 0.248 2.218 -11.020 1.00 90.69 107 GLN A C 1
ATOM 750 O O . GLN A 1 107 ? -0.384 2.987 -10.299 1.00 90.69 107 GLN A O 1
ATOM 755 N N . ALA A 1 108 ? 0.015 0.903 -11.037 1.00 91.88 108 ALA A N 1
ATOM 756 C CA . ALA A 1 108 ? -0.985 0.255 -10.197 1.00 91.88 108 ALA A CA 1
ATOM 757 C C . ALA A 1 108 ? -0.699 0.481 -8.710 1.00 91.88 108 ALA A C 1
ATOM 759 O O . ALA A 1 108 ? -1.622 0.763 -7.955 1.00 91.88 108 ALA A O 1
ATOM 760 N N . ASP A 1 109 ? 0.567 0.428 -8.297 1.00 92.12 109 ASP A N 1
ATOM 761 C CA . ASP A 1 109 ? 0.968 0.717 -6.925 1.00 92.12 109 ASP A CA 1
ATOM 762 C C . ASP A 1 109 ? 0.599 2.142 -6.499 1.00 92.12 109 ASP A C 1
ATOM 764 O O . ASP A 1 109 ? -0.002 2.329 -5.445 1.00 92.12 109 ASP A O 1
ATOM 768 N N . ILE A 1 110 ? 0.866 3.143 -7.338 1.00 91.38 110 ILE A N 1
ATOM 769 C CA . ILE A 1 110 ? 0.492 4.535 -7.051 1.00 91.38 110 ILE A CA 1
ATOM 770 C C . ILE A 1 110 ? -1.028 4.679 -6.943 1.00 91.38 110 ILE A C 1
ATOM 772 O O . ILE A 1 110 ? -1.519 5.283 -5.989 1.00 91.38 110 ILE A O 1
ATOM 776 N N . PHE A 1 111 ? -1.784 4.107 -7.885 1.00 92.56 111 PHE A N 1
ATOM 777 C CA . PHE A 1 111 ? -3.246 4.168 -7.853 1.00 92.56 111 PHE A CA 1
ATOM 778 C C . PHE A 1 111 ? -3.827 3.491 -6.612 1.00 92.56 111 PHE A C 1
ATOM 780 O O . PHE A 1 111 ? -4.688 4.072 -5.953 1.00 92.56 111 PHE A O 1
ATOM 787 N N . VAL A 1 112 ? -3.341 2.298 -6.263 1.00 93.00 112 VAL A N 1
ATOM 788 C CA . VAL A 1 112 ? -3.775 1.585 -5.056 1.00 93.00 112 VAL A CA 1
ATOM 789 C C . VAL A 1 112 ? -3.450 2.403 -3.810 1.00 93.00 112 VAL A C 1
ATOM 791 O O . VAL A 1 112 ? -4.323 2.563 -2.967 1.00 93.00 112 VAL A O 1
ATOM 794 N N . SER A 1 113 ? -2.263 3.007 -3.722 1.00 93.00 113 SER A N 1
ATOM 795 C CA . SER A 1 113 ? -1.908 3.867 -2.590 1.00 93.00 113 SER A CA 1
ATOM 796 C C . SER A 1 113 ? -2.826 5.087 -2.450 1.00 93.00 113 SER A C 1
ATOM 798 O O . SER A 1 113 ? -3.221 5.435 -1.342 1.00 93.00 113 SER A O 1
ATOM 800 N N . LEU A 1 114 ? -3.200 5.743 -3.553 1.00 92.44 114 LEU A N 1
ATOM 801 C CA . LEU A 1 114 ? -4.133 6.876 -3.505 1.00 92.44 114 LEU A CA 1
ATOM 802 C C . LEU A 1 114 ? -5.537 6.440 -3.066 1.00 92.44 114 LEU A C 1
ATOM 804 O O . LEU A 1 114 ? -6.177 7.128 -2.269 1.00 92.44 114 LEU A O 1
ATOM 808 N N . LEU A 1 115 ? -6.000 5.285 -3.552 1.00 93.75 115 LEU A N 1
ATOM 809 C CA . LEU A 1 115 ? -7.271 4.696 -3.132 1.00 93.75 115 LEU A CA 1
ATOM 810 C C . LEU A 1 115 ? -7.249 4.278 -1.659 1.00 93.75 115 LEU A C 1
ATOM 812 O O . LEU A 1 115 ? -8.243 4.474 -0.970 1.00 93.75 115 LEU A O 1
ATOM 816 N N . GLU A 1 116 ? -6.130 3.761 -1.153 1.00 92.31 116 GLU A N 1
ATOM 817 C CA . GLU A 1 116 ? -5.952 3.444 0.267 1.00 92.31 116 GLU A CA 1
ATOM 818 C C . GLU A 1 116 ? -6.035 4.701 1.136 1.00 92.31 116 GLU A C 1
ATOM 820 O O . GLU A 1 116 ? -6.742 4.694 2.141 1.00 92.31 116 GLU A O 1
ATOM 825 N N . ILE A 1 117 ? -5.389 5.803 0.742 1.00 93.81 117 ILE A N 1
ATOM 826 C CA . ILE A 1 117 ? -5.488 7.085 1.461 1.00 93.81 117 ILE A CA 1
ATOM 827 C C . ILE A 1 117 ? -6.945 7.567 1.493 1.00 93.81 117 ILE A C 1
ATOM 829 O O . ILE A 1 117 ? -7.459 7.917 2.553 1.00 93.81 117 ILE A O 1
ATOM 833 N N . ALA A 1 118 ? -7.638 7.545 0.352 1.00 93.38 118 ALA A N 1
ATOM 834 C CA . ALA A 1 118 ? -9.040 7.951 0.287 1.00 93.38 118 ALA A CA 1
ATOM 835 C C . ALA A 1 118 ? -9.951 7.032 1.123 1.00 93.38 118 ALA A C 1
ATOM 837 O O . ALA A 1 118 ? -10.795 7.513 1.879 1.00 93.38 118 ALA A O 1
ATOM 838 N N . SER A 1 119 ? -9.756 5.715 1.029 1.00 91.19 119 SER A N 1
ATOM 839 C CA . SER A 1 119 ? -10.556 4.717 1.744 1.00 91.19 119 SER A CA 1
ATOM 840 C C . SER A 1 119 ? -10.322 4.756 3.253 1.00 91.19 119 SER A C 1
ATOM 842 O O . SER A 1 119 ? -11.266 4.569 4.016 1.00 91.19 119 SER A O 1
ATOM 844 N N . THR A 1 120 ? -9.089 4.993 3.701 1.00 91.44 120 THR A N 1
ATOM 845 C CA . THR A 1 120 ? -8.763 5.124 5.130 1.00 91.44 120 THR A CA 1
ATOM 846 C C . THR A 1 120 ? -9.293 6.428 5.708 1.00 91.44 120 THR A C 1
ATOM 848 O O . THR A 1 120 ? -9.823 6.419 6.816 1.00 91.44 120 THR A O 1
ATOM 851 N N . ALA A 1 121 ? -9.233 7.528 4.949 1.00 90.06 121 ALA A N 1
ATOM 852 C CA . ALA A 1 121 ? -9.854 8.790 5.338 1.00 90.06 121 ALA A CA 1
ATOM 853 C C . ALA A 1 121 ? -11.378 8.647 5.482 1.00 90.06 121 ALA A C 1
ATOM 855 O O . ALA A 1 121 ? -11.934 9.069 6.495 1.00 90.06 121 ALA A O 1
ATOM 856 N N . ALA A 1 122 ? -12.040 8.002 4.516 1.00 90.81 122 ALA A N 1
ATOM 857 C CA . ALA A 1 122 ? -13.471 7.715 4.592 1.00 90.81 122 ALA A CA 1
ATOM 858 C C . ALA A 1 122 ? -13.808 6.838 5.810 1.00 90.81 122 ALA A C 1
ATOM 860 O O . ALA A 1 122 ? -14.642 7.222 6.625 1.00 90.81 122 ALA A O 1
ATOM 861 N N . GLY A 1 123 ? -13.089 5.727 6.003 1.00 87.62 123 GLY A N 1
ATOM 862 C CA . GLY A 1 123 ? -13.318 4.824 7.133 1.00 87.62 123 GLY A CA 1
ATOM 863 C C . GLY A 1 123 ? -13.068 5.462 8.505 1.00 87.62 123 GLY A C 1
ATOM 864 O O . GLY A 1 123 ? -13.745 5.121 9.473 1.00 87.62 123 GLY A O 1
ATOM 865 N N . TYR A 1 124 ? -12.135 6.414 8.604 1.00 90.00 124 TYR A N 1
ATOM 866 C CA . TYR A 1 124 ? -11.932 7.197 9.824 1.00 90.00 124 TYR A CA 1
ATOM 867 C C . TYR A 1 124 ? -13.099 8.160 10.089 1.00 90.00 124 TYR A C 1
ATOM 869 O O . TYR A 1 124 ? -13.606 8.209 11.208 1.00 90.00 124 TYR A O 1
ATOM 877 N N . ILE A 1 125 ? -13.564 8.890 9.066 1.00 91.56 125 ILE A N 1
ATOM 878 C CA . ILE A 1 125 ? -14.700 9.824 9.182 1.00 91.56 125 ILE A CA 1
ATOM 879 C C . ILE A 1 125 ? -15.994 9.081 9.546 1.00 91.56 125 ILE A C 1
ATOM 881 O O . ILE A 1 125 ? -16.784 9.574 10.349 1.00 91.56 125 ILE A O 1
ATOM 885 N N . GLU A 1 126 ? -16.196 7.886 8.990 1.00 88.50 126 GLU A N 1
ATOM 886 C CA . GLU A 1 126 ? -17.347 7.019 9.273 1.00 88.50 126 GLU A CA 1
ATOM 887 C C . GLU A 1 126 ? -17.250 6.304 10.635 1.00 88.50 126 GLU A C 1
ATOM 889 O O . GLU A 1 126 ? -18.216 5.683 11.078 1.00 88.50 126 GLU A O 1
ATOM 894 N N . GLY A 1 127 ? -16.101 6.379 11.317 1.00 82.88 127 GLY A N 1
ATOM 895 C CA . GLY A 1 127 ? -15.860 5.703 12.595 1.00 82.88 127 GLY A CA 1
ATOM 896 C C . GLY A 1 127 ? -15.693 4.183 12.481 1.00 82.88 127 GLY A C 1
ATOM 897 O O . GLY A 1 127 ? -15.686 3.483 13.495 1.00 82.88 127 GLY A O 1
ATOM 898 N N . THR A 1 128 ? -15.543 3.654 11.265 1.00 83.94 128 THR A N 1
ATOM 899 C CA . THR A 1 128 ? -15.328 2.222 11.008 1.00 83.94 128 THR A CA 1
ATOM 900 C C . THR A 1 128 ? -13.861 1.811 11.122 1.00 83.94 128 THR A C 1
ATOM 902 O O . THR A 1 128 ? -13.576 0.616 11.146 1.00 83.94 128 THR A O 1
ATOM 905 N N . LEU A 1 129 ? -12.942 2.782 11.178 1.00 84.88 129 LEU A N 1
ATOM 906 C CA . LEU A 1 129 ? -11.499 2.582 11.297 1.00 84.88 129 LEU A CA 1
ATOM 907 C C . LEU A 1 129 ? -10.938 3.388 12.479 1.00 84.88 129 LEU A C 1
ATOM 909 O O . LEU A 1 129 ? -11.312 4.547 12.673 1.00 84.88 129 LEU A O 1
ATOM 913 N N . SER A 1 130 ? -10.025 2.802 13.253 1.00 89.00 130 SER A N 1
ATOM 914 C CA . SER A 1 130 ? -9.324 3.523 14.323 1.00 89.00 130 SER A CA 1
ATOM 915 C C . SER A 1 130 ? -8.380 4.585 13.770 1.00 89.00 130 SER A C 1
ATOM 917 O O . SER A 1 130 ? -7.830 4.447 12.674 1.00 89.00 130 SER A O 1
ATOM 919 N N . GLN A 1 131 ? -8.150 5.642 14.553 1.00 89.56 131 GLN A N 1
ATOM 920 C CA . GLN A 1 131 ? -7.248 6.730 14.177 1.00 89.56 131 GLN A CA 1
ATOM 921 C C . GLN A 1 131 ? -5.828 6.213 13.910 1.00 89.56 131 GLN A C 1
ATOM 923 O O . GLN A 1 131 ? -5.186 6.609 12.939 1.00 89.56 131 GLN A O 1
ATOM 928 N N . GLU A 1 132 ? -5.344 5.301 14.750 1.00 87.50 132 GLU A N 1
ATOM 929 C CA . GLU A 1 132 ? -4.008 4.723 14.656 1.00 87.50 132 GLU A CA 1
ATOM 930 C C . GLU A 1 132 ? -3.844 3.911 13.370 1.00 87.50 132 GLU A C 1
ATOM 932 O O . GLU A 1 132 ? -2.832 4.047 12.676 1.00 87.50 132 GLU A O 1
ATOM 937 N N . THR A 1 133 ? -4.849 3.101 13.022 1.00 86.69 133 THR A N 1
ATOM 938 C CA . THR A 1 133 ? -4.838 2.305 11.788 1.00 86.69 133 THR A CA 1
ATOM 939 C C . THR A 1 133 ? -4.957 3.206 10.563 1.00 86.69 133 THR A C 1
ATOM 941 O O . THR A 1 133 ? -4.199 3.033 9.609 1.00 86.69 133 THR A O 1
ATOM 944 N N . ALA A 1 134 ? -5.833 4.214 10.609 1.00 88.62 134 ALA A N 1
ATOM 945 C CA . ALA A 1 134 ? -6.004 5.189 9.538 1.00 88.62 134 ALA A CA 1
ATOM 946 C C . ALA A 1 134 ? -4.701 5.938 9.233 1.00 88.62 134 ALA A C 1
ATOM 948 O O . ALA A 1 134 ? -4.250 5.944 8.090 1.00 88.62 134 ALA A O 1
ATOM 949 N N . ILE A 1 135 ? -4.061 6.514 10.256 1.00 89.06 135 ILE A N 1
ATOM 950 C CA . ILE A 1 135 ? -2.810 7.269 10.106 1.00 89.06 135 ILE A CA 1
ATOM 951 C C . ILE A 1 135 ? -1.683 6.359 9.621 1.00 89.06 135 ILE A C 1
ATOM 953 O O . ILE A 1 135 ? -0.917 6.753 8.743 1.00 89.06 135 ILE A O 1
ATOM 957 N N . SER A 1 136 ? -1.584 5.143 10.165 1.00 87.19 136 SER A N 1
ATOM 958 C CA . SER A 1 136 ? -0.526 4.205 9.786 1.00 87.19 136 SER A CA 1
ATOM 959 C C . SER A 1 136 ? -0.652 3.793 8.323 1.00 87.19 136 SER A C 1
ATOM 961 O O . SER A 1 136 ? 0.307 3.935 7.567 1.00 87.19 136 SER A O 1
ATOM 963 N N . VAL A 1 137 ? -1.832 3.328 7.898 1.00 90.19 137 VAL A N 1
ATOM 964 C CA . VAL A 1 137 ? -2.051 2.889 6.514 1.00 90.19 137 VAL A CA 1
ATOM 965 C C . VAL A 1 137 ? -1.924 4.072 5.554 1.00 90.19 137 VAL A C 1
ATOM 967 O O . VAL A 1 137 ? -1.131 3.993 4.623 1.00 90.19 137 VAL A O 1
ATOM 970 N N . ALA A 1 138 ? -2.597 5.199 5.815 1.00 90.75 138 ALA A N 1
ATOM 971 C CA . ALA A 1 138 ? -2.504 6.382 4.956 1.00 90.75 138 ALA A CA 1
ATOM 972 C C . ALA A 1 138 ? -1.069 6.919 4.854 1.00 90.75 138 ALA A C 1
ATOM 974 O O . ALA A 1 138 ? -0.628 7.294 3.769 1.00 90.75 138 ALA A O 1
ATOM 975 N N . GLY A 1 139 ? -0.324 6.929 5.963 1.00 90.62 139 GLY A N 1
ATOM 976 C CA . GLY A 1 139 ? 1.074 7.352 5.999 1.00 90.62 139 GLY A CA 1
ATOM 977 C C . GLY A 1 139 ? 1.972 6.454 5.150 1.00 90.62 139 GLY A C 1
ATOM 978 O O . GLY A 1 139 ? 2.727 6.956 4.315 1.00 90.62 139 GLY A O 1
ATOM 979 N N . PHE A 1 140 ? 1.852 5.131 5.300 1.00 88.81 140 PHE A N 1
ATOM 980 C CA . PHE A 1 140 ? 2.578 4.174 4.459 1.00 88.81 140 PHE A CA 1
ATOM 981 C C . PHE A 1 140 ? 2.219 4.341 2.978 1.00 88.81 140 PHE A C 1
ATOM 983 O O . PHE A 1 140 ? 3.115 4.473 2.139 1.00 88.81 140 PHE A O 1
ATOM 990 N N . SER A 1 141 ? 0.929 4.407 2.652 1.00 91.38 141 SER A N 1
ATOM 991 C CA . SER A 1 141 ? 0.456 4.591 1.279 1.00 91.38 141 SER A CA 1
ATOM 992 C C . SER A 1 141 ? 0.948 5.913 0.679 1.00 91.38 141 SER A C 1
ATOM 994 O O . SER A 1 141 ? 1.379 5.931 -0.472 1.00 91.38 141 SER A O 1
ATOM 996 N N . ALA A 1 142 ? 0.982 7.008 1.447 1.00 92.75 142 ALA A N 1
ATOM 997 C CA . ALA A 1 142 ? 1.477 8.306 0.985 1.00 92.75 142 ALA A CA 1
ATOM 998 C C . ALA A 1 142 ? 2.976 8.289 0.658 1.00 92.75 142 ALA A C 1
ATOM 1000 O O . ALA A 1 142 ? 3.383 8.824 -0.378 1.00 92.75 142 ALA A O 1
ATOM 1001 N N . VAL A 1 143 ? 3.796 7.644 1.496 1.00 91.44 143 VAL A N 1
ATOM 1002 C CA . VAL A 1 143 ? 5.239 7.492 1.246 1.00 91.44 143 VAL A CA 1
ATOM 1003 C C . VAL A 1 143 ? 5.477 6.712 -0.046 1.00 91.44 143 VAL A C 1
ATOM 1005 O O . VAL A 1 143 ? 6.223 7.167 -0.915 1.00 91.44 143 VAL A O 1
ATOM 1008 N N . PHE A 1 144 ? 4.803 5.573 -0.212 1.00 88.62 144 PHE A N 1
ATOM 1009 C CA . PHE A 1 144 ? 4.961 4.739 -1.402 1.00 88.62 144 PHE A CA 1
ATOM 1010 C C . PHE A 1 144 ? 4.396 5.389 -2.668 1.00 88.62 144 PHE A C 1
ATOM 1012 O O . PHE A 1 144 ? 5.050 5.351 -3.706 1.00 88.62 144 PHE A O 1
ATOM 1019 N N . ALA A 1 145 ? 3.240 6.055 -2.593 1.00 90.19 145 ALA A N 1
ATOM 1020 C CA . ALA A 1 145 ? 2.711 6.835 -3.713 1.00 90.19 145 ALA A CA 1
ATOM 1021 C C . ALA A 1 145 ? 3.705 7.914 -4.158 1.00 90.19 145 ALA A C 1
ATOM 1023 O O . ALA A 1 145 ? 3.980 8.046 -5.348 1.00 90.19 145 ALA A O 1
ATOM 1024 N N . SER A 1 146 ? 4.271 8.657 -3.203 1.00 89.00 146 SER A N 1
ATOM 1025 C CA . SER A 1 146 ? 5.217 9.740 -3.486 1.00 89.00 146 SER A CA 1
ATOM 1026 C C . SER A 1 146 ? 6.497 9.213 -4.130 1.00 89.00 146 SER A C 1
ATOM 1028 O O . SER A 1 146 ? 6.960 9.761 -5.129 1.00 89.00 146 SER A O 1
ATOM 1030 N N . PHE A 1 147 ? 7.052 8.121 -3.598 1.00 89.12 147 PHE A N 1
ATOM 1031 C CA . PHE A 1 147 ? 8.264 7.526 -4.151 1.00 89.12 147 PHE A CA 1
ATOM 1032 C C . PHE A 1 147 ? 8.014 6.867 -5.514 1.00 89.12 147 PHE A C 1
ATOM 1034 O O . PHE A 1 147 ? 8.806 7.050 -6.433 1.00 89.12 147 PHE A O 1
ATOM 1041 N N . GLY A 1 148 ? 6.885 6.177 -5.696 1.00 87.56 148 GLY A N 1
ATOM 1042 C CA . GLY A 1 148 ? 6.501 5.612 -6.989 1.00 87.56 148 GLY A CA 1
ATOM 1043 C C . GLY A 1 148 ? 6.294 6.685 -8.062 1.00 87.56 148 GLY A C 1
ATOM 1044 O O . GLY A 1 148 ? 6.777 6.536 -9.185 1.00 87.56 148 GLY A O 1
ATOM 1045 N N . LEU A 1 149 ? 5.641 7.801 -7.715 1.00 87.88 149 LEU A N 1
ATOM 1046 C CA . LEU A 1 149 ? 5.507 8.964 -8.599 1.00 87.88 149 LEU A CA 1
ATOM 1047 C C . LEU A 1 149 ? 6.865 9.576 -8.944 1.00 87.88 149 LEU A C 1
ATOM 1049 O O . LEU A 1 149 ? 7.080 9.968 -10.088 1.00 87.88 149 LEU A O 1
ATOM 1053 N N . TRP A 1 150 ? 7.783 9.650 -7.977 1.00 87.69 150 TRP A N 1
ATOM 1054 C CA . TRP A 1 150 ? 9.139 10.127 -8.230 1.00 87.69 150 TRP A CA 1
ATOM 1055 C C . TRP A 1 150 ? 9.856 9.257 -9.271 1.00 87.69 150 TRP A C 1
ATOM 1057 O O . TRP A 1 150 ? 10.385 9.820 -10.226 1.00 87.69 150 TRP A O 1
ATOM 1067 N N . ILE A 1 151 ? 9.780 7.923 -9.148 1.00 85.25 151 ILE A N 1
ATOM 1068 C CA . ILE A 1 151 ? 10.345 6.968 -10.121 1.00 85.25 151 ILE A CA 1
ATOM 1069 C C . ILE A 1 151 ? 9.692 7.104 -11.504 1.00 85.25 151 ILE A C 1
ATOM 1071 O O . ILE A 1 151 ? 10.366 6.985 -12.518 1.00 85.25 151 ILE A O 1
ATOM 1075 N N . LEU A 1 152 ? 8.377 7.330 -11.587 1.00 80.44 152 LEU A N 1
ATOM 1076 C CA . LEU A 1 152 ? 7.730 7.518 -12.893 1.00 80.44 152 LEU A CA 1
ATOM 1077 C C . LEU A 1 152 ? 8.169 8.809 -13.595 1.00 80.44 152 LEU A C 1
ATOM 1079 O O . LEU A 1 152 ? 8.144 8.865 -14.824 1.00 80.44 152 LEU A O 1
ATOM 1083 N N . ASN A 1 153 ? 8.534 9.832 -12.824 1.00 79.62 153 ASN A N 1
ATOM 1084 C CA . ASN A 1 153 ? 8.872 11.159 -13.332 1.00 79.62 153 ASN A CA 1
ATOM 1085 C C . ASN A 1 153 ? 10.380 11.383 -13.558 1.00 79.62 153 ASN A C 1
ATOM 1087 O O . ASN A 1 153 ? 10.731 12.419 -14.123 1.00 79.62 153 ASN A O 1
ATOM 1091 N N . HIS A 1 154 ? 11.252 10.465 -13.122 1.00 68.19 154 HIS A N 1
ATOM 1092 C CA . HIS A 1 154 ? 12.719 10.555 -13.228 1.00 68.19 154 HIS A CA 1
ATOM 1093 C C . HIS A 1 154 ? 13.304 9.254 -13.743 1.00 68.19 154 HIS A C 1
ATOM 1095 O O . HIS A 1 154 ? 14.073 9.295 -14.723 1.00 68.19 154 HIS A O 1
#

pLDDT: mean 74.85, std 18.49, range [38.62, 93.81]

Secondary structure (DSSP, 8-state):
------HHHHHHHHTT-HHHHHHHHHHHHHHHHHHHHHHHHT--S-S--TT----TTS----TTS-PPPTT-HHHHHHHHHHHHHHHHHHHHHTT-S-HHHHHHHHHHHHHHHHHHHHHHHHHHHTTSS-HHHHHHHHHHHHHHHHHHHHHHH-

Sequence (154 aa):
MSGLSSPSALITANAASTSINVYSIAKIGLGLAGLLIPAFTTTTSTPFKFAARGQFKASKPTANTATPASGSPSESALAVRLVAARDIALGLLMRDTTASVVVRALQADIFVSLLEIASTAAGYIEGTLSQETAISVAGFSAVFASFGLWILNH

Radius of gyration: 19.42 Å; chains: 1; bounding box: 38×41×65 Å

Foldseek 3Di:
DDPPPPLLNVQLVLLPPPLLLVQLVVLLVQLVCLLVVLVVVVPPDDPDPPPPPPCPPDDDPDPPHPDDAAPDPVQLNVLSNVSSVLSNVLSVQSPDPRSSSNSVSLVVLLVVLVVQLVVLVVCVVVVVHYPVSSCVSNVVSVVSNVSSVVSSVD